Protein AF-A0A3D4NYT6-F1 (afdb_monomer)

Mean predicted aligned error: 8.73 Å

Sequence (41 aa):
IILDIMLPGMNGLEVCRELRQKKANIPVIMLTAKSEEVDKV

Foldseek 3Di:
DEFECPDPPDGSVVVVVVCVVVVNPDDYDYDYDPPPPPPDD

Secondary structure (DSSP, 8-state):
-EEESS-TTS-HHHHHHHHHHTT-----EEE----------

Radius of gyration: 13.5 Å; Cα contacts (8 Å, |Δi|>4): 34; chains: 1; bounding b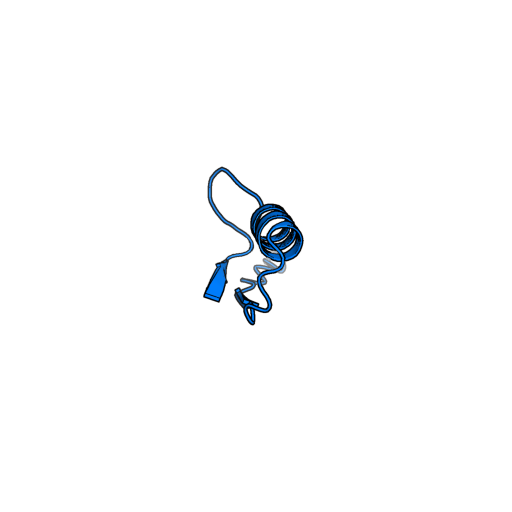ox: 34×14×38 Å

pLDDT: mean 74.0, std 10.21, range [55.19, 87.31]

Solvent-accessible surface area (backbone atoms only — not comparable to full-atom values): 2734 Å² total; per-residue (Å²): 85,83,41,50,50,85,42,89,94,48,54,35,66,56,58,53,50,54,44,49,71,71,69,45,92,64,67,71,48,74,48,74,84,82,77,73,74,72,80,79,130

Structure (mmCIF, N/CA/C/O backbone):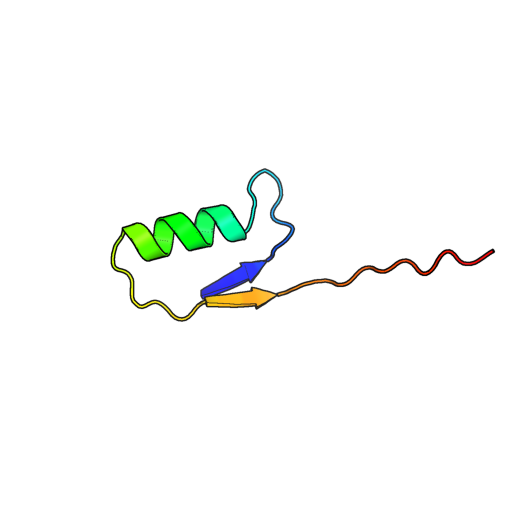
data_AF-A0A3D4NYT6-F1
#
_entry.id   AF-A0A3D4NYT6-F1
#
loop_
_atom_site.group_PD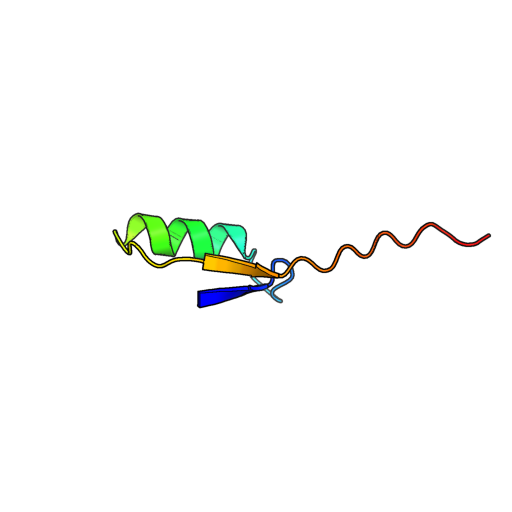B
_atom_site.id
_atom_site.type_symbol
_atom_site.label_atom_id
_atom_site.label_alt_id
_atom_site.label_comp_id
_atom_site.label_asym_id
_atom_site.label_entity_id
_atom_site.label_seq_id
_atom_site.pdbx_PDB_ins_code
_atom_site.Cartn_x
_atom_site.Cartn_y
_atom_site.Cartn_z
_atom_site.occupancy
_atom_site.B_iso_or_equiv
_atom_site.auth_seq_id
_atom_site.auth_comp_id
_atom_site.auth_asym_id
_atom_site.auth_atom_id
_atom_site.pdbx_PDB_model_num
ATOM 1 N N . ILE A 1 1 ? -8.511 6.439 -2.211 1.00 80.44 1 ILE A N 1
ATOM 2 C CA . ILE A 1 1 ? -7.269 7.238 -2.368 1.00 80.44 1 ILE A CA 1
ATOM 3 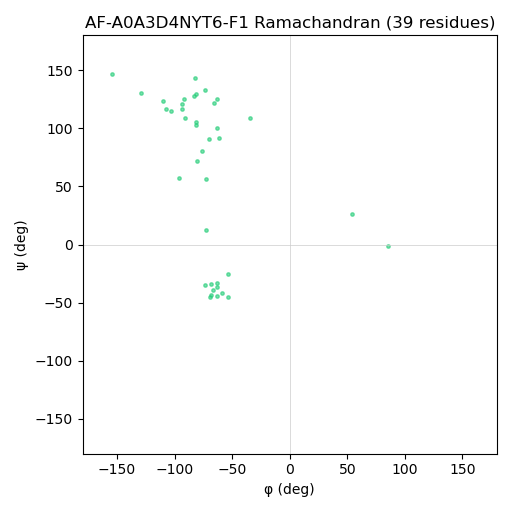C C . ILE A 1 1 ? -6.464 6.632 -3.508 1.00 80.44 1 ILE A C 1
ATOM 5 O O . ILE A 1 1 ? -6.416 5.409 -3.596 1.00 80.44 1 ILE A O 1
ATOM 9 N N . ILE A 1 2 ? -5.896 7.466 -4.379 1.00 75.88 2 ILE A N 1
ATOM 10 C CA . ILE A 1 2 ? -4.934 7.034 -5.400 1.00 75.88 2 ILE A CA 1
ATOM 11 C C . ILE A 1 2 ? -3.545 7.184 -4.787 1.00 75.88 2 ILE A C 1
ATOM 13 O O . ILE A 1 2 ? -3.235 8.253 -4.263 1.00 75.88 2 ILE A O 1
ATOM 17 N N . LEU A 1 3 ? -2.756 6.114 -4.789 1.00 77.81 3 LEU A N 1
ATOM 18 C CA . LEU A 1 3 ? -1.445 6.085 -4.153 1.00 77.81 3 LEU A CA 1
ATOM 19 C C . LEU A 1 3 ? -0.399 5.557 -5.132 1.00 77.81 3 LEU A C 1
ATOM 21 O O . LEU A 1 3 ? -0.608 4.514 -5.747 1.00 77.81 3 LEU A O 1
ATOM 25 N N . ASP A 1 4 ? 0.709 6.276 -5.272 1.00 77.06 4 ASP A N 1
ATOM 26 C CA . ASP A 1 4 ? 1.864 5.810 -6.038 1.00 77.06 4 ASP A CA 1
ATOM 27 C C . ASP A 1 4 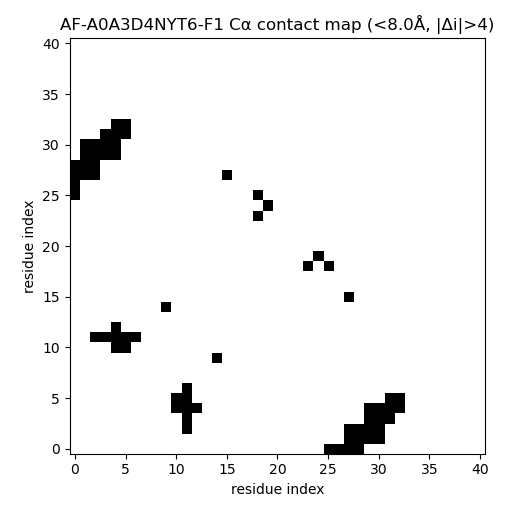? 2.718 4.875 -5.168 1.00 77.06 4 ASP A C 1
ATOM 29 O O . ASP A 1 4 ? 2.855 5.078 -3.958 1.00 77.06 4 ASP A O 1
ATOM 33 N N . ILE A 1 5 ? 3.280 3.833 -5.772 1.00 68.62 5 ILE A N 1
ATOM 34 C CA . ILE A 1 5 ? 4.234 2.950 -5.098 1.00 68.62 5 ILE A CA 1
ATOM 35 C C . ILE A 1 5 ? 5.595 3.640 -4.933 1.00 68.62 5 ILE A C 1
ATOM 37 O O . ILE A 1 5 ? 6.245 3.442 -3.905 1.00 68.62 5 ILE A O 1
ATOM 41 N N . MET A 1 6 ? 6.010 4.471 -5.894 1.00 66.88 6 MET A N 1
ATOM 42 C CA . MET A 1 6 ? 7.302 5.167 -5.898 1.00 66.88 6 MET A CA 1
ATOM 43 C C . MET A 1 6 ? 7.183 6.589 -5.341 1.00 66.88 6 MET A C 1
ATOM 45 O O . MET A 1 6 ? 7.522 7.574 -5.996 1.00 66.88 6 MET A O 1
ATOM 49 N N . LEU A 1 7 ? 6.701 6.708 -4.105 1.00 67.56 7 LEU A N 1
ATOM 50 C CA . LEU A 1 7 ? 6.695 7.992 -3.410 1.00 67.56 7 LEU A CA 1
ATOM 51 C C . LEU A 1 7 ? 8.124 8.370 -2.970 1.00 67.56 7 LEU A C 1
ATOM 53 O O . LEU A 1 7 ? 8.829 7.551 -2.374 1.00 67.56 7 LEU A O 1
ATOM 57 N N . PRO A 1 8 ? 8.582 9.611 -3.213 1.00 64.25 8 PRO A N 1
ATOM 58 C CA . PRO A 1 8 ? 9.860 10.065 -2.684 1.00 64.25 8 PRO A CA 1
ATOM 59 C C . PRO A 1 8 ? 9.794 10.125 -1.150 1.00 64.25 8 PRO A C 1
ATOM 61 O O . PRO A 1 8 ? 8.964 10.830 -0.580 1.00 64.25 8 PRO A O 1
ATOM 64 N N . GLY A 1 9 ? 10.676 9.384 -0.477 1.00 68.56 9 GLY A N 1
ATOM 65 C CA . GLY A 1 9 ? 10.830 9.421 0.983 1.00 68.56 9 GLY A CA 1
ATOM 66 C C . GLY A 1 9 ? 9.894 8.516 1.794 1.00 68.56 9 GLY A C 1
ATOM 67 O O . GLY A 1 9 ? 10.027 8.485 3.014 1.00 68.56 9 GLY A O 1
ATOM 68 N N . MET A 1 10 ? 8.983 7.762 1.167 1.00 69.38 10 MET A N 1
ATOM 69 C CA . MET A 1 10 ? 8.140 6.773 1.855 1.00 69.38 10 MET A CA 1
ATOM 70 C C . MET A 1 10 ? 7.687 5.680 0.888 1.00 69.38 10 MET A C 1
ATOM 72 O O . MET A 1 10 ? 7.436 5.951 -0.278 1.00 69.38 10 MET A O 1
ATOM 76 N N . ASN A 1 11 ? 7.527 4.445 1.356 1.00 76.81 11 ASN A N 1
ATOM 77 C CA . ASN A 1 11 ? 6.954 3.392 0.522 1.00 76.81 11 ASN A CA 1
ATOM 78 C C . ASN A 1 11 ? 5.417 3.500 0.526 1.00 76.81 11 ASN A C 1
ATOM 80 O O . ASN A 1 11 ? 4.800 3.522 1.593 1.00 76.81 11 ASN A O 1
ATOM 84 N N . GLY A 1 12 ? 4.767 3.497 -0.645 1.00 75.75 12 GLY A N 1
ATOM 85 C CA . GLY A 1 12 ? 3.298 3.494 -0.738 1.00 75.75 12 GLY A CA 1
ATOM 86 C C . GLY A 1 12 ? 2.634 2.353 0.059 1.00 75.75 12 GLY A C 1
ATOM 87 O O . GLY A 1 12 ? 1.516 2.485 0.557 1.00 75.75 12 GLY A O 1
ATOM 88 N N . LEU A 1 13 ? 3.334 1.239 0.292 1.00 82.19 13 LEU A N 1
ATOM 89 C CA . LEU A 1 13 ? 2.853 0.150 1.147 1.00 82.19 13 LEU A CA 1
ATOM 90 C C . LEU A 1 13 ? 2.772 0.522 2.637 1.00 82.19 13 LEU A C 1
ATOM 92 O O . LEU A 1 13 ? 1.861 0.052 3.325 1.00 82.19 13 LEU A O 1
ATOM 96 N N . GLU A 1 14 ? 3.677 1.364 3.136 1.00 85.25 14 GLU A N 1
ATOM 97 C CA . GLU A 1 14 ? 3.696 1.816 4.535 1.00 85.25 14 GLU A CA 1
ATOM 98 C C . GLU A 1 14 ? 2.515 2.742 4.823 1.00 85.25 14 GLU A C 1
ATOM 100 O O . GLU A 1 14 ? 1.768 2.502 5.774 1.00 85.25 14 GLU A O 1
ATOM 105 N N . VAL A 1 15 ? 2.250 3.695 3.922 1.00 83.50 15 VAL A N 1
ATOM 106 C CA . VAL A 1 15 ? 1.035 4.531 3.944 1.00 83.50 15 VAL A CA 1
ATOM 107 C C . VAL A 1 15 ? -0.213 3.650 3.987 1.00 83.50 15 VAL A C 1
ATOM 109 O O . VAL A 1 15 ? -1.132 3.855 4.779 1.00 83.50 15 VAL A O 1
ATOM 112 N N . CYS A 1 16 ? -0.238 2.612 3.151 1.00 83.62 16 CYS A N 1
ATOM 113 C CA . CYS A 1 16 ? -1.356 1.684 3.076 1.00 83.62 16 CYS A CA 1
ATOM 114 C C . CYS A 1 16 ? -1.575 0.915 4.390 1.00 83.62 16 CYS A C 1
ATOM 116 O O . CYS A 1 16 ? -2.715 0.652 4.785 1.00 83.62 16 CYS A O 1
ATOM 118 N N . ARG A 1 17 ? -0.489 0.551 5.081 1.00 86.19 17 ARG A N 1
ATOM 119 C CA . ARG A 1 17 ? -0.528 -0.113 6.388 1.00 86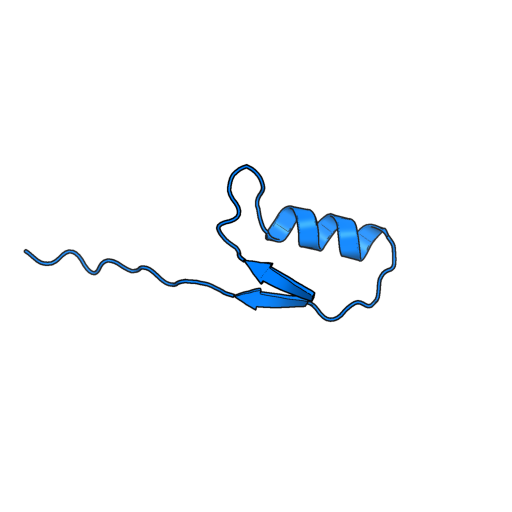.19 17 ARG A CA 1
ATOM 120 C C . ARG A 1 17 ? -1.053 0.822 7.477 1.00 86.19 17 ARG A C 1
ATOM 122 O O . ARG A 1 17 ? -1.907 0.395 8.251 1.00 86.19 17 ARG A O 1
ATOM 129 N N . GLU A 1 18 ? -0.610 2.075 7.507 1.00 86.81 18 GLU A N 1
ATOM 130 C CA . GLU A 1 18 ? -1.082 3.075 8.472 1.00 86.81 18 GLU A CA 1
ATOM 131 C C . GLU A 1 18 ? -2.580 3.378 8.291 1.00 86.81 18 GLU A C 1
ATOM 133 O O . GLU A 1 18 ? -3.343 3.378 9.260 1.00 86.81 18 GLU A O 1
ATOM 138 N N . LEU A 1 19 ? -3.034 3.551 7.044 1.00 85.25 19 LEU A N 1
ATOM 139 C CA . LEU A 1 19 ? -4.450 3.777 6.732 1.00 85.25 19 LEU A CA 1
ATOM 140 C C . LEU A 1 19 ? -5.336 2.621 7.221 1.00 85.25 19 LEU A C 1
ATOM 142 O O . LEU A 1 19 ? -6.388 2.853 7.819 1.00 85.25 19 LEU A O 1
ATOM 146 N N . ARG A 1 20 ? -4.884 1.373 7.041 1.00 83.38 20 ARG A N 1
ATOM 147 C CA . ARG A 1 20 ? -5.591 0.187 7.551 1.00 83.38 20 ARG A CA 1
ATOM 148 C C . ARG A 1 20 ? -5.602 0.116 9.079 1.00 83.38 20 ARG A C 1
ATOM 150 O O . ARG A 1 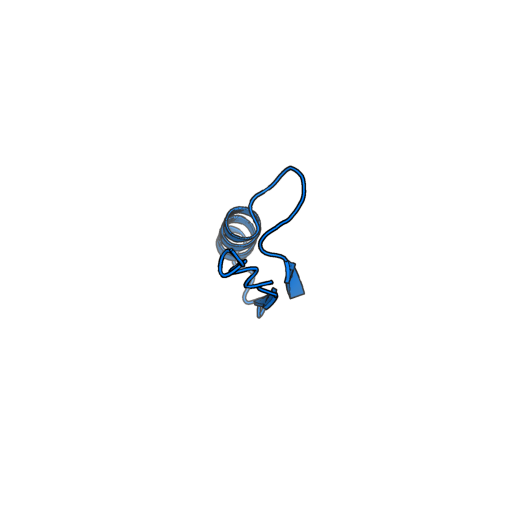20 ? -6.628 -0.235 9.658 1.00 83.38 20 ARG A O 1
ATOM 157 N N . GLN A 1 21 ? -4.502 0.474 9.746 1.00 87.31 21 GLN A N 1
ATOM 158 C CA . GLN A 1 21 ? -4.427 0.499 11.215 1.00 87.31 21 GLN A CA 1
ATOM 159 C C . GLN A 1 21 ? -5.400 1.505 11.836 1.00 87.31 21 GLN A C 1
ATOM 161 O O . GLN A 1 21 ? -5.986 1.228 12.880 1.00 87.31 21 GLN A O 1
ATOM 166 N N . LYS A 1 22 ? -5.654 2.630 11.160 1.00 86.75 22 LYS A N 1
ATOM 167 C CA . LYS A 1 22 ? -6.640 3.638 11.584 1.00 86.75 22 LYS A CA 1
ATOM 168 C C . LYS A 1 22 ? -8.105 3.200 11.387 1.00 86.75 22 LYS A C 1
ATOM 170 O O . LYS A 1 22 ? -9.001 4.032 11.487 1.00 86.75 22 LYS A O 1
ATOM 175 N N . LYS A 1 23 ? -8.366 1.909 11.117 1.00 74.81 23 LYS A N 1
ATOM 176 C CA . LYS A 1 23 ? -9.690 1.326 10.797 1.00 74.81 23 LYS A CA 1
ATOM 177 C C . LYS A 1 23 ? -10.397 2.024 9.635 1.00 74.81 23 LYS A C 1
ATOM 179 O O . LYS A 1 23 ? -11.623 2.011 9.533 1.00 74.81 23 LYS A O 1
ATOM 184 N N . ALA A 1 24 ? -9.625 2.636 8.747 1.00 77.38 24 ALA A N 1
ATOM 185 C CA . ALA A 1 24 ? -10.176 3.322 7.606 1.00 77.38 24 ALA A CA 1
ATOM 186 C C . ALA A 1 24 ? -10.471 2.275 6.519 1.00 77.38 24 ALA A C 1
ATOM 188 O O . ALA A 1 24 ? -9.555 1.781 5.862 1.00 77.38 24 ALA A O 1
ATOM 189 N N . ASN A 1 25 ? -11.748 1.933 6.314 1.00 78.06 25 ASN A N 1
ATOM 190 C CA . ASN A 1 25 ? -12.207 1.163 5.147 1.00 78.06 25 ASN A CA 1
ATOM 191 C C . ASN A 1 25 ? -12.182 2.047 3.890 1.00 78.06 25 ASN A C 1
ATOM 193 O O . ASN A 1 25 ? -13.193 2.272 3.228 1.00 78.06 25 ASN A O 1
ATOM 197 N N . ILE A 1 26 ? -11.016 2.612 3.592 1.00 83.44 26 ILE A N 1
ATOM 198 C CA . ILE A 1 26 ? -10.817 3.485 2.447 1.00 83.44 26 ILE A CA 1
ATOM 199 C C . ILE A 1 26 ? -10.307 2.618 1.295 1.00 83.44 26 ILE A C 1
ATOM 201 O O . ILE A 1 26 ? -9.240 2.016 1.429 1.00 83.44 26 ILE A O 1
ATOM 205 N N . PRO A 1 27 ? -11.013 2.556 0.153 1.00 79.06 27 PRO A N 1
ATOM 206 C CA . PRO A 1 27 ? -10.491 1.880 -1.024 1.00 79.06 27 PRO A CA 1
ATOM 207 C C . PRO A 1 27 ? -9.227 2.606 -1.503 1.00 79.06 27 PRO A C 1
ATOM 209 O O . PRO A 1 27 ? -9.232 3.825 -1.724 1.00 79.06 27 PRO A O 1
ATOM 212 N N . VAL A 1 28 ? -8.131 1.860 -1.641 1.00 82.31 28 VAL A N 1
ATOM 213 C CA . VAL A 1 28 ? -6.852 2.363 -2.154 1.00 82.31 28 VAL A CA 1
ATOM 214 C C . VAL A 1 28 ? -6.609 1.754 -3.524 1.00 82.31 28 VAL A C 1
ATOM 216 O O . VAL A 1 28 ? -6.599 0.535 -3.668 1.00 82.31 28 VAL A O 1
ATOM 219 N N . ILE A 1 29 ? -6.417 2.614 -4.519 1.00 83.69 29 ILE A N 1
ATOM 220 C CA . ILE A 1 29 ? -6.015 2.224 -5.867 1.00 83.69 29 ILE A CA 1
ATOM 221 C C . ILE A 1 29 ? -4.530 2.548 -5.976 1.00 83.69 29 ILE A C 1
ATOM 223 O O . ILE A 1 29 ? -4.144 3.714 -5.876 1.00 83.69 29 ILE A O 1
ATOM 227 N N . MET A 1 30 ? -3.710 1.510 -6.129 1.00 79.88 30 MET A N 1
ATOM 228 C CA . MET A 1 30 ? -2.271 1.663 -6.324 1.00 79.88 30 MET A CA 1
ATOM 229 C C . MET A 1 30 ? -1.977 1.928 -7.793 1.00 79.88 30 MET A C 1
ATOM 231 O O . MET A 1 30 ? -2.396 1.154 -8.654 1.00 79.88 30 MET A O 1
ATOM 235 N N . LEU A 1 31 ? -1.231 2.991 -8.069 1.00 79.19 31 LEU A N 1
ATOM 236 C CA . LEU A 1 31 ? -0.623 3.219 -9.370 1.00 79.19 31 LEU A CA 1
ATOM 237 C C . LEU A 1 31 ? 0.791 2.656 -9.331 1.00 79.19 31 LEU A C 1
ATOM 239 O O . LEU A 1 31 ? 1.630 3.087 -8.544 1.00 79.19 31 LEU A O 1
ATOM 243 N N . THR A 1 32 ? 1.035 1.649 -10.162 1.00 71.69 32 THR A N 1
ATOM 244 C CA . THR A 1 32 ? 2.357 1.051 -10.323 1.00 71.69 32 THR A CA 1
ATOM 245 C C . THR A 1 32 ? 2.901 1.482 -11.675 1.00 71.69 32 THR A C 1
ATOM 247 O O . THR A 1 32 ? 2.333 1.111 -12.703 1.00 71.69 32 THR A O 1
ATOM 250 N N . ALA A 1 33 ? 4.002 2.224 -11.709 1.00 66.62 33 ALA A N 1
ATOM 251 C CA . ALA A 1 33 ? 4.790 2.325 -12.929 1.00 66.62 33 ALA A CA 1
ATOM 25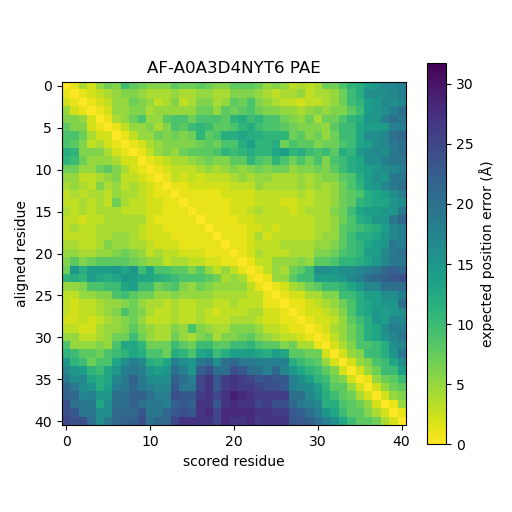2 C C . ALA A 1 33 ? 5.691 1.083 -13.005 1.00 66.62 33 ALA A C 1
ATOM 254 O O . ALA A 1 33 ? 6.676 0.973 -12.279 1.00 66.62 33 ALA A O 1
ATOM 255 N N . LYS A 1 34 ? 5.330 0.106 -13.845 1.00 61.34 34 LYS A N 1
ATOM 256 C CA . LYS A 1 34 ? 6.229 -0.998 -14.198 1.00 61.34 34 LYS A CA 1
ATOM 257 C C . LYS A 1 34 ? 7.261 -0.463 -15.194 1.00 61.34 34 LYS A C 1
ATOM 259 O O . LYS A 1 34 ? 7.103 -0.656 -16.394 1.00 61.34 34 LYS A O 1
ATOM 264 N N . SER A 1 35 ? 8.301 0.213 -14.715 1.00 59.47 35 SER A N 1
ATOM 265 C CA . SER A 1 35 ? 9.511 0.412 -15.519 1.00 59.47 35 SER A CA 1
ATOM 266 C C . SER A 1 35 ? 10.347 -0.862 -15.439 1.00 59.47 35 SER A C 1
ATOM 268 O O . SER A 1 35 ? 11.373 -0.910 -14.771 1.00 59.47 35 SER A O 1
ATOM 270 N N . GLU A 1 36 ? 9.887 -1.930 -16.095 1.00 56.00 36 GLU A N 1
ATOM 271 C CA . GLU A 1 36 ? 10.857 -2.855 -16.674 1.00 56.00 36 GLU A CA 1
ATOM 272 C C . GLU A 1 36 ? 11.484 -2.081 -17.835 1.00 56.00 36 GLU A C 1
ATOM 274 O O . GLU A 1 36 ? 10.961 -2.076 -18.950 1.00 56.00 36 GLU A O 1
ATOM 279 N N . GLU A 1 37 ? 12.584 -1.374 -17.569 1.00 57.91 37 GLU A N 1
ATOM 280 C CA . GLU A 1 37 ? 13.577 -1.183 -18.618 1.00 57.91 37 GLU A CA 1
ATOM 281 C C . GLU A 1 37 ? 14.058 -2.590 -18.967 1.00 57.91 37 GLU A C 1
ATOM 283 O O . GLU A 1 37 ? 14.920 -3.168 -18.309 1.00 57.91 37 GLU A O 1
ATOM 288 N N . VAL A 1 38 ? 13.405 -3.200 -19.958 1.00 57.03 38 VAL A N 1
ATOM 289 C CA . VAL A 1 38 ? 14.023 -4.292 -20.693 1.00 57.03 38 VAL A CA 1
ATOM 290 C C . VAL A 1 38 ? 15.225 -3.645 -21.355 1.00 57.03 38 VAL A C 1
ATOM 292 O O . VAL A 1 38 ? 15.072 -2.899 -22.323 1.00 57.03 38 VAL A O 1
ATOM 295 N N . ASP A 1 39 ? 16.374 -3.864 -20.726 1.00 55.62 39 ASP A N 1
ATOM 296 C CA . ASP A 1 39 ? 17.705 -3.479 -21.163 1.00 55.62 39 ASP A CA 1
ATOM 297 C C . ASP A 1 39 ? 17.777 -3.586 -22.695 1.00 55.62 39 ASP A C 1
ATOM 299 O O . ASP A 1 39 ? 17.657 -4.674 -23.270 1.00 55.62 39 ASP A O 1
ATOM 303 N N . LYS A 1 40 ? 17.841 -2.441 -23.378 1.00 55.19 40 LYS A N 1
ATOM 304 C CA . LYS A 1 40 ? 18.096 -2.414 -24.818 1.00 55.19 40 LYS A CA 1
ATOM 305 C C . LYS A 1 40 ? 19.604 -2.304 -24.990 1.00 55.19 40 LYS A C 1
ATOM 307 O O . LYS A 1 40 ? 20.169 -1.255 -24.699 1.00 55.19 40 LYS A O 1
ATOM 312 N N . VAL A 1 41 ? 20.183 -3.419 -25.445 1.00 55.94 41 VAL A N 1
ATOM 313 C CA . VAL A 1 41 ? 21.536 -3.578 -26.010 1.00 55.94 41 VAL A CA 1
ATOM 314 C C . VAL A 1 41 ? 21.988 -2.416 -26.889 1.00 55.94 41 VAL A C 1
ATOM 316 O O . VAL A 1 41 ? 21.146 -1.884 -27.651 1.00 55.94 41 VAL A O 1
#

Nearest PDB structures (foldseek):
  5ed4-assembly1_A  TM=8.237E-01  e=9.316E-02  Mycobacterium tuberculosis
  6ont-assembly1_A-2  TM=7.755E-01  e=8.613E-02  Francisella tularensis subsp. novicida U112
  5ed4-assembly2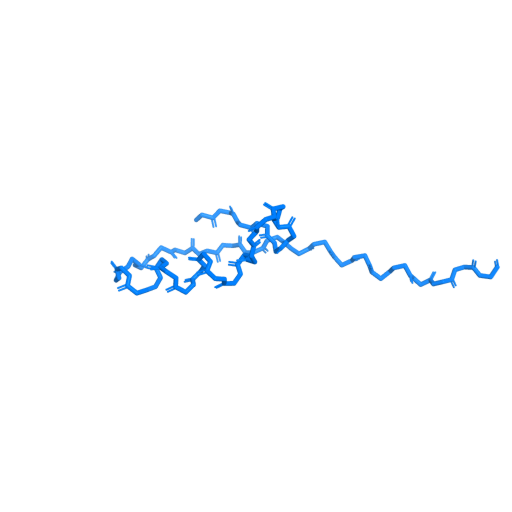_F  TM=7.757E-01  e=1.491E-01  Mycobacterium tuberculosis
  4l4u-assembly1_A-2  TM=8.615E-01  e=2.792E-01  Aquifex aeolicus VF5
  5lwl-assembly1_B  TM=8.035E-01  e=7.739E-01  Lacticaseibacillus paracasei